Protein AF-A0ABD6AAI3-F1 (afdb_monomer_lite)

Sequence (76 aa):
MSVAHSSVRPVTAGTECAYCGSDRSPHDPVFAEEATDGPDDERESVGEFRNYACLHEWIEAAALVYGTACERSPDG

Secondary structure (DSSP, 8-state):
------------SSSB-TTT-SB-TTS--EEEEEE-SSTT--EEEEEEESSHHHHHHHHHHTTTTSSPPP---TT-

pLDDT: mean 80.29, std 16.38, range [35.81, 97.06]

Organism: NCBI:txid3033386

Radius of gyration: 15.06 Å; chains: 1; bounding box: 48×30×35 Å

Foldseek 3Di:
DDDPLPPQDADDPDQAWSQPRDGQVVADKDWDWDQDPDPPSDIDTRTIHSDVVSVVVVCVSVVVVDDDDPPDDPPD

Structure (mmCIF, N/CA/C/O backbone):
data_AF-A0ABD6AAI3-F1
#
_entry.id   AF-A0ABD6AAI3-F1
#
loop_
_atom_site.group_PDB
_atom_site.id
_atom_site.type_symbol
_atom_site.label_atom_id
_atom_site.label_alt_id
_atom_site.label_comp_id
_atom_site.label_asym_id
_atom_site.label_entity_id
_atom_site.label_seq_id
_atom_site.pdbx_PDB_ins_code
_atom_site.Cartn_x
_atom_site.Cartn_y
_atom_site.Cartn_z
_atom_site.occupancy
_atom_site.B_iso_or_equiv
_atom_site.auth_seq_id
_atom_site.auth_comp_id
_atom_site.auth_asym_id
_atom_site.auth_atom_id
_atom_site.pdbx_PDB_model_num
ATOM 1 N N . MET A 1 1 ? -19.604 -17.584 -2.042 1.00 35.81 1 MET A N 1
ATOM 2 C CA . MET A 1 1 ? -18.371 -17.201 -1.324 1.00 35.81 1 MET A CA 1
ATOM 3 C C . MET A 1 1 ? -17.919 -15.888 -1.939 1.00 35.81 1 MET A C 1
ATOM 5 O O . MET A 1 1 ? -17.562 -15.890 -3.107 1.00 35.81 1 MET A O 1
ATOM 9 N N . SER A 1 2 ? -18.106 -14.768 -1.239 1.00 39.97 2 SER A N 1
ATOM 10 C CA . SER A 1 2 ? -17.829 -13.427 -1.772 1.00 39.97 2 SER A CA 1
ATOM 11 C C . SER A 1 2 ? -16.431 -13.018 -1.326 1.00 39.97 2 SER A C 1
ATOM 13 O O . SER A 1 2 ? -16.208 -12.853 -0.131 1.00 39.97 2 SER A O 1
ATOM 15 N N . VAL A 1 3 ? -15.493 -12.897 -2.264 1.00 46.03 3 VAL A N 1
ATOM 16 C CA . VAL A 1 3 ? -14.199 -12.259 -2.006 1.00 46.03 3 VAL A CA 1
ATOM 17 C C . VAL A 1 3 ? -14.405 -10.750 -2.098 1.00 46.03 3 VAL A C 1
ATOM 19 O O . VAL A 1 3 ? -14.798 -10.230 -3.141 1.00 46.03 3 VAL A O 1
ATOM 22 N N . ALA A 1 4 ? -14.221 -10.046 -0.983 1.00 50.03 4 ALA A N 1
ATOM 23 C CA . ALA A 1 4 ? -14.131 -8.596 -0.995 1.00 50.03 4 ALA A CA 1
ATOM 24 C C . ALA A 1 4 ? -12.776 -8.242 -1.621 1.00 50.03 4 ALA A C 1
ATOM 26 O O . ALA A 1 4 ? -11.746 -8.366 -0.965 1.00 50.03 4 ALA A O 1
ATOM 27 N N . HIS A 1 5 ? -12.767 -7.860 -2.900 1.00 43.50 5 HIS A N 1
ATOM 28 C CA . HIS A 1 5 ? -11.611 -7.187 -3.486 1.00 43.50 5 HIS A CA 1
ATOM 29 C C . HIS A 1 5 ? -11.466 -5.847 -2.764 1.00 43.50 5 HIS A C 1
ATOM 31 O O . HIS A 1 5 ? -12.192 -4.895 -3.053 1.00 43.50 5 HIS A O 1
ATOM 37 N N . SER A 1 6 ? -10.587 -5.820 -1.761 1.00 54.44 6 SER A N 1
ATOM 38 C CA . SER A 1 6 ? -10.205 -4.606 -1.055 1.00 54.44 6 SER A CA 1
ATOM 39 C C . SER A 1 6 ? -9.547 -3.683 -2.069 1.00 54.44 6 SER A C 1
ATOM 41 O O . SER A 1 6 ? -8.482 -3.986 -2.603 1.00 54.44 6 SER A O 1
ATOM 43 N N . SER A 1 7 ? -10.243 -2.601 -2.404 1.00 55.38 7 SER A N 1
ATOM 44 C CA . SER A 1 7 ? -9.737 -1.544 -3.263 1.00 55.38 7 SER A CA 1
ATOM 45 C C . SER A 1 7 ? -8.466 -0.985 -2.637 1.00 55.38 7 SER A C 1
ATOM 47 O O . SER A 1 7 ? -8.540 -0.268 -1.638 1.00 55.38 7 SER A O 1
ATOM 49 N N . VAL A 1 8 ? -7.311 -1.318 -3.215 1.00 53.75 8 VAL A N 1
ATOM 50 C CA . VAL A 1 8 ? -6.063 -0.610 -2.928 1.00 53.75 8 VAL A CA 1
ATOM 51 C C . VAL A 1 8 ? -6.351 0.868 -3.184 1.00 53.75 8 VAL A C 1
ATOM 53 O O . VAL A 1 8 ? -6.741 1.257 -4.286 1.00 53.75 8 VAL A O 1
ATOM 56 N N . ARG A 1 9 ? -6.310 1.671 -2.118 1.00 53.66 9 ARG A N 1
ATOM 57 C CA . ARG A 1 9 ? -6.623 3.097 -2.189 1.00 53.66 9 ARG A CA 1
ATOM 58 C C . ARG A 1 9 ? -5.454 3.825 -2.859 1.00 53.66 9 ARG A C 1
ATOM 60 O O . ARG A 1 9 ? -4.312 3.480 -2.564 1.00 53.66 9 ARG A O 1
ATOM 67 N N . PRO A 1 10 ? -5.711 4.821 -3.725 1.00 54.97 10 PRO A N 1
ATOM 68 C CA . PRO A 1 10 ? -4.642 5.655 -4.261 1.00 54.97 10 PRO A CA 1
ATOM 69 C C . PRO A 1 10 ? -3.918 6.373 -3.115 1.00 54.97 10 PRO A C 1
ATOM 71 O O . PRO A 1 10 ? -4.563 6.796 -2.151 1.00 54.97 10 PRO A O 1
ATOM 74 N N . VAL A 1 11 ? -2.594 6.509 -3.227 1.00 53.62 11 VAL A N 1
ATOM 75 C CA . VAL A 1 11 ? -1.781 7.312 -2.305 1.00 53.62 11 VAL A CA 1
ATOM 76 C C . VAL A 1 11 ? -2.309 8.744 -2.318 1.00 53.62 11 VAL A C 1
ATOM 78 O O . VAL A 1 11 ? -2.241 9.447 -3.323 1.00 53.62 11 VAL A O 1
ATOM 81 N N . THR A 1 12 ? -2.887 9.177 -1.202 1.00 53.50 12 THR A N 1
ATOM 82 C CA . THR A 1 12 ? -3.223 10.582 -0.974 1.00 53.50 12 THR A CA 1
ATOM 83 C C . THR A 1 12 ? -2.107 11.224 -0.170 1.00 53.50 12 THR A C 1
ATOM 85 O O . THR A 1 12 ? -1.742 10.701 0.881 1.00 53.50 12 THR A O 1
ATOM 88 N N . ALA A 1 13 ? -1.622 12.381 -0.625 1.00 53.59 13 ALA A N 1
ATOM 89 C CA . ALA A 1 13 ? -0.736 13.254 0.137 1.00 53.59 13 ALA A CA 1
ATOM 90 C C . ALA A 1 13 ? -1.440 13.717 1.430 1.00 53.59 13 ALA A C 1
ATOM 92 O O . ALA A 1 13 ? -2.139 14.728 1.460 1.00 53.59 13 ALA A O 1
ATOM 93 N N . GLY A 1 14 ? -1.320 12.931 2.493 1.00 65.19 14 GLY A N 1
ATOM 94 C CA . GLY A 1 14 ? -1.990 13.132 3.776 1.00 65.19 14 GLY A CA 1
ATOM 95 C C . GLY A 1 14 ? -1.370 12.220 4.824 1.00 65.19 14 GLY A C 1
ATOM 96 O O . GLY A 1 14 ? -0.658 11.298 4.468 1.00 65.19 14 GLY A O 1
ATOM 97 N N . THR A 1 15 ? -1.605 12.448 6.116 1.00 80.88 15 THR A N 1
ATOM 98 C CA . THR A 1 15 ? -0.967 11.673 7.202 1.00 80.88 15 THR A CA 1
ATOM 99 C C . THR A 1 15 ? -1.552 10.270 7.400 1.00 80.88 15 THR A C 1
ATOM 101 O O . THR A 1 15 ? -1.228 9.587 8.370 1.00 80.88 15 THR A O 1
ATOM 104 N N . GLU A 1 16 ? -2.405 9.809 6.493 1.00 92.12 16 GLU A N 1
ATOM 105 C CA . GLU A 1 16 ? -3.094 8.528 6.592 1.00 92.12 16 GLU A CA 1
ATOM 106 C C . GLU A 1 16 ? -2.206 7.383 6.085 1.00 92.12 16 GLU A C 1
ATOM 108 O O . GLU A 1 16 ? -1.433 7.519 5.138 1.0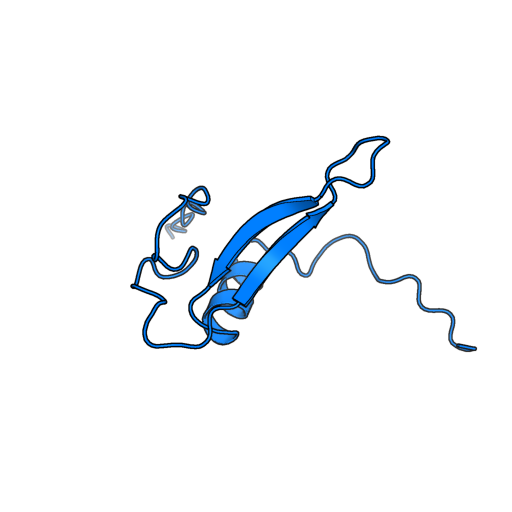0 92.12 16 GLU A O 1
ATOM 113 N N . CYS A 1 17 ? -2.304 6.232 6.742 1.00 93.19 17 CYS A N 1
ATOM 114 C CA . CYS A 1 17 ? -1.672 4.994 6.318 1.00 93.19 17 CYS A CA 1
ATOM 115 C C . CYS A 1 17 ? -2.397 4.442 5.086 1.00 93.19 17 CYS A C 1
ATOM 117 O O . CYS A 1 17 ? -3.592 4.153 5.158 1.00 93.19 17 CYS A O 1
ATOM 119 N N . ALA A 1 18 ? -1.667 4.209 3.998 1.00 92.88 18 ALA A N 1
ATOM 120 C CA . ALA A 1 18 ? -2.205 3.692 2.741 1.00 92.88 18 ALA A CA 1
ATOM 121 C C . ALA A 1 18 ? -2.884 2.315 2.889 1.00 92.88 18 ALA A C 1
ATOM 123 O O . ALA A 1 18 ? -3.828 2.015 2.161 1.00 92.88 18 ALA A O 1
ATOM 124 N N . TYR A 1 19 ? -2.455 1.497 3.860 1.00 94.56 19 TYR A N 1
ATOM 125 C CA . TYR A 1 19 ? -3.079 0.199 4.138 1.00 94.56 19 TYR A CA 1
ATOM 126 C C . TYR A 1 19 ? -4.322 0.309 5.034 1.00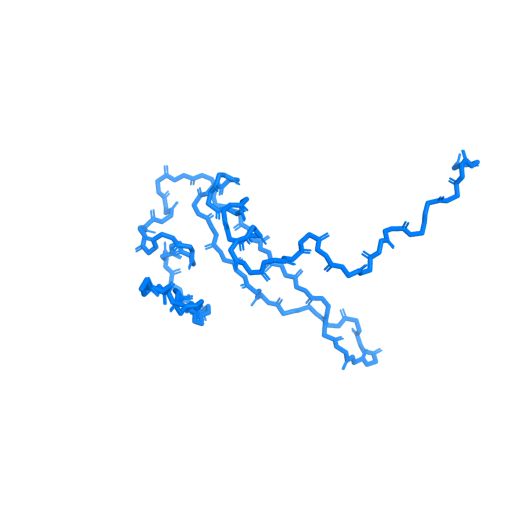 94.56 19 TYR A C 1
ATOM 128 O O . TYR A 1 19 ? -5.418 -0.082 4.644 1.00 94.56 19 TYR A O 1
ATOM 136 N N . CYS A 1 20 ? -4.169 0.831 6.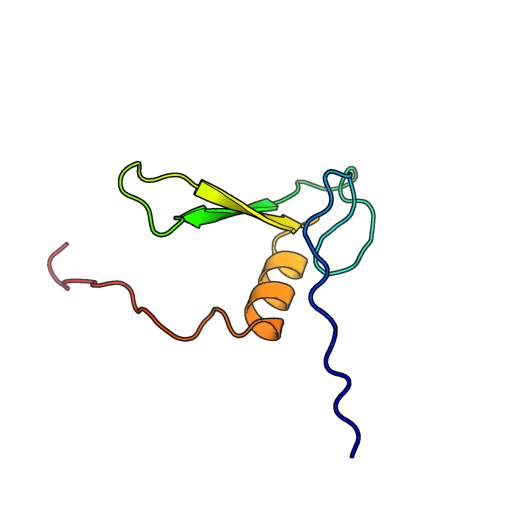257 1.00 94.25 20 CYS A N 1
ATOM 137 C CA . CYS A 1 20 ? -5.224 0.763 7.278 1.00 94.25 20 CYS A CA 1
ATOM 138 C C . CYS A 1 20 ? -6.052 2.047 7.440 1.00 94.25 20 CYS A C 1
ATOM 140 O O . CYS A 1 20 ? -6.958 2.080 8.271 1.00 94.25 20 CYS A O 1
ATOM 142 N N . GLY A 1 21 ? -5.724 3.119 6.712 1.00 92.69 21 GLY A N 1
ATOM 143 C CA . GLY A 1 21 ? -6.419 4.412 6.761 1.00 92.69 21 GLY A CA 1
ATOM 144 C C . GLY A 1 21 ? -6.278 5.183 8.079 1.00 92.69 21 GLY A C 1
ATOM 145 O O . GLY A 1 21 ? -6.884 6.233 8.240 1.00 92.69 21 GLY A O 1
ATOM 146 N N . SER A 1 22 ? -5.515 4.675 9.050 1.00 91.50 22 SER A N 1
ATOM 147 C CA . SER A 1 22 ? -5.269 5.375 10.317 1.00 91.50 22 SER A CA 1
ATOM 148 C C . SER A 1 22 ? -4.187 6.439 10.169 1.00 91.50 22 SER A C 1
ATOM 150 O O . SER A 1 22 ? -3.301 6.297 9.331 1.00 91.50 22 SER A O 1
ATOM 152 N N . ASP A 1 23 ? -4.191 7.437 11.049 1.00 89.88 23 ASP A N 1
ATOM 153 C CA . ASP A 1 23 ? -3.113 8.425 11.117 1.00 89.88 23 ASP A CA 1
ATOM 154 C C . ASP A 1 23 ? -1.754 7.778 11.465 1.00 89.88 23 ASP A C 1
ATOM 156 O O . ASP A 1 23 ? -1.654 6.909 12.342 1.00 89.88 23 ASP A O 1
ATOM 160 N N . ARG A 1 24 ? -0.705 8.195 10.751 1.00 85.62 24 ARG A N 1
ATOM 161 C CA . ARG A 1 24 ? 0.660 7.659 10.856 1.00 85.62 24 ARG A CA 1
ATOM 162 C C . ARG A 1 24 ? 1.578 8.459 11.770 1.00 85.62 24 ARG A C 1
ATOM 164 O O . ARG A 1 24 ? 2.585 7.915 12.208 1.00 85.62 24 ARG A O 1
ATOM 171 N N . SER A 1 25 ? 1.239 9.720 12.052 1.00 81.06 25 SER A N 1
ATOM 172 C CA . SER A 1 25 ? 2.081 10.632 12.832 1.00 81.06 25 SER A CA 1
ATOM 173 C C . SER A 1 25 ? 2.482 10.125 14.228 1.00 81.06 25 SER A C 1
ATOM 175 O O . SER A 1 25 ? 3.565 10.498 14.674 1.00 81.06 25 SER A O 1
ATOM 177 N N . PRO A 1 26 ? 1.711 9.257 14.926 1.00 84.50 26 PRO A N 1
ATOM 178 C CA . PRO A 1 26 ? 2.150 8.723 16.215 1.00 84.50 26 PRO A CA 1
ATOM 179 C C . PRO A 1 26 ? 3.188 7.587 16.130 1.00 84.50 26 PRO A C 1
ATOM 181 O O . PRO A 1 26 ? 3.552 7.045 17.172 1.00 84.50 26 PRO A O 1
ATOM 184 N N . HIS A 1 27 ? 3.634 7.185 14.935 1.00 81.38 27 HIS A N 1
ATOM 185 C CA . HIS A 1 27 ? 4.621 6.113 14.716 1.00 81.38 27 HIS A CA 1
ATOM 186 C C . HIS A 1 27 ? 5.819 6.632 13.907 1.00 81.38 27 HIS A C 1
ATOM 188 O O . HIS A 1 27 ? 5.875 7.816 13.588 1.00 81.38 27 HIS A O 1
ATOM 194 N N . ASP A 1 28 ? 6.767 5.747 13.578 1.00 85.75 28 ASP A N 1
ATOM 195 C CA . ASP A 1 28 ? 7.838 5.999 12.604 1.00 85.75 28 ASP A CA 1
ATOM 196 C C . ASP A 1 28 ? 7.394 5.472 11.223 1.00 85.75 28 ASP A C 1
ATOM 198 O O . ASP A 1 28 ? 7.460 4.259 10.979 1.00 85.75 28 ASP A O 1
ATOM 202 N N . PRO A 1 29 ? 6.802 6.326 10.365 1.00 91.56 29 PRO A N 1
ATOM 203 C CA . PRO A 1 29 ? 6.195 5.881 9.123 1.00 91.56 29 PRO A CA 1
ATOM 204 C C . PRO A 1 29 ? 7.231 5.387 8.111 1.00 91.56 29 PRO A C 1
ATOM 206 O O . PRO A 1 29 ? 8.337 5.907 8.005 1.00 91.56 29 PRO A O 1
ATOM 209 N N . VAL A 1 30 ? 6.823 4.402 7.315 1.00 94.88 30 VAL A N 1
ATOM 210 C CA . VAL A 1 30 ? 7.616 3.805 6.240 1.00 94.88 30 VAL A CA 1
ATOM 211 C C . VAL A 1 30 ? 7.047 4.248 4.897 1.00 94.88 30 VAL A C 1
ATOM 213 O O . VAL A 1 30 ? 5.838 4.175 4.686 1.00 94.88 30 VAL A O 1
ATOM 216 N N . PHE A 1 31 ? 7.917 4.675 3.987 1.00 93.25 31 PHE A N 1
ATOM 217 C CA . PHE A 1 31 ? 7.558 5.163 2.656 1.00 93.25 31 PHE A CA 1
ATOM 218 C C . PHE A 1 31 ? 8.089 4.183 1.609 1.00 93.25 31 PHE A C 1
ATOM 220 O O . PHE A 1 31 ? 9.256 3.792 1.669 1.00 93.25 31 PHE A O 1
ATOM 227 N N . ALA A 1 32 ? 7.229 3.762 0.686 1.00 92.88 32 ALA A N 1
ATOM 228 C CA . ALA A 1 32 ? 7.575 2.895 -0.430 1.00 92.88 32 ALA A CA 1
ATOM 229 C C . ALA A 1 32 ? 7.473 3.681 -1.737 1.00 92.88 32 ALA A C 1
ATOM 231 O O . ALA A 1 32 ? 6.472 4.355 -1.991 1.00 92.88 32 ALA A O 1
ATOM 232 N N . GLU A 1 33 ? 8.504 3.556 -2.564 1.00 92.81 33 GLU A N 1
ATOM 233 C CA . GLU A 1 33 ? 8.578 4.166 -3.886 1.00 92.81 33 GLU A CA 1
ATOM 234 C C . GLU A 1 33 ? 9.025 3.108 -4.895 1.00 92.81 33 GLU A C 1
ATOM 236 O O . GLU A 1 33 ? 9.913 2.300 -4.595 1.00 92.81 33 GLU A O 1
ATOM 241 N N . GLU A 1 34 ? 8.440 3.138 -6.086 1.00 88.94 34 GLU A N 1
ATOM 242 C CA . GLU A 1 34 ? 8.782 2.256 -7.203 1.00 88.94 34 GLU A CA 1
ATOM 243 C C . GLU A 1 34 ? 9.441 3.061 -8.318 1.00 88.94 34 GLU A C 1
ATOM 245 O O . GLU A 1 34 ? 9.157 4.244 -8.494 1.00 88.94 34 GLU A O 1
ATOM 250 N N . ALA A 1 35 ? 10.356 2.428 -9.052 1.00 88.94 35 ALA A N 1
ATOM 251 C CA . ALA A 1 35 ? 10.908 3.036 -10.253 1.00 88.94 35 ALA A CA 1
ATOM 252 C C . ALA A 1 35 ? 9.830 3.058 -11.341 1.00 88.94 35 ALA A C 1
ATOM 254 O O . ALA A 1 35 ? 9.168 2.048 -11.580 1.00 88.94 35 ALA A O 1
ATOM 255 N N . THR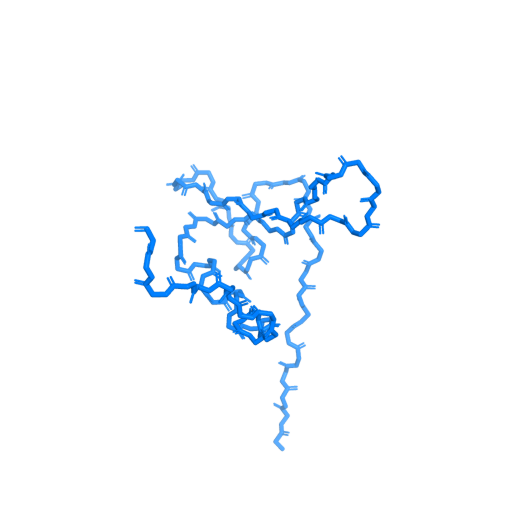 A 1 36 ? 9.665 4.196 -12.003 1.00 84.44 36 THR A N 1
ATOM 256 C CA . THR A 1 36 ? 8.785 4.304 -13.167 1.00 84.44 36 THR A CA 1
ATOM 257 C C . THR A 1 36 ? 9.512 3.823 -14.416 1.00 84.44 36 THR A C 1
ATOM 259 O O . THR A 1 36 ? 10.703 4.090 -14.579 1.00 84.44 36 THR A O 1
ATOM 262 N N . ASP A 1 37 ? 8.798 3.161 -15.328 1.00 74.38 37 ASP A N 1
ATOM 263 C CA . ASP A 1 37 ? 9.321 2.821 -16.653 1.00 74.38 37 ASP A CA 1
ATOM 264 C C . ASP A 1 37 ? 9.586 4.108 -17.456 1.00 74.38 37 ASP A C 1
ATOM 266 O O . ASP A 1 37 ? 8.705 4.656 -18.122 1.00 74.38 37 ASP A O 1
ATOM 270 N N . GLY A 1 38 ? 10.817 4.610 -17.372 1.00 73.44 38 GLY A N 1
ATOM 271 C CA . GLY A 1 38 ? 11.248 5.852 -17.995 1.00 73.44 38 GLY A CA 1
ATOM 272 C C . GLY A 1 38 ? 12.774 5.965 -18.057 1.00 73.44 38 GLY A C 1
ATOM 273 O O . GLY A 1 38 ? 13.479 5.279 -17.320 1.00 73.44 38 GLY A O 1
ATOM 274 N N . PRO A 1 39 ? 13.310 6.803 -18.959 1.00 72.62 39 PRO A N 1
ATOM 275 C CA . PRO A 1 39 ? 14.753 6.930 -19.175 1.00 72.62 39 PRO A CA 1
ATOM 276 C C . PRO A 1 39 ? 15.511 7.615 -18.025 1.00 72.62 39 PRO A C 1
ATOM 278 O O . PRO A 1 39 ? 16.739 7.579 -18.031 1.00 72.62 39 PRO A O 1
ATOM 281 N N . ASP A 1 40 ? 14.808 8.235 -17.076 1.00 77.81 40 ASP A N 1
ATOM 282 C CA . ASP A 1 40 ? 15.386 9.119 -16.057 1.00 77.81 40 ASP A CA 1
ATOM 283 C C . ASP A 1 40 ? 15.454 8.499 -14.642 1.00 77.81 40 ASP A C 1
ATOM 285 O O . ASP A 1 40 ? 15.675 9.224 -13.674 1.00 77.81 40 ASP A O 1
ATOM 289 N N . ASP A 1 41 ? 15.293 7.172 -14.498 1.00 76.50 41 ASP A N 1
ATOM 290 C CA . ASP A 1 41 ? 15.319 6.463 -13.197 1.00 76.50 41 ASP A CA 1
ATOM 291 C C . ASP A 1 41 ? 14.416 7.131 -12.131 1.00 76.50 41 ASP A C 1
ATOM 293 O O . ASP A 1 41 ? 14.706 7.135 -10.929 1.00 76.50 41 ASP A O 1
ATOM 297 N N . GLU A 1 42 ? 13.315 7.742 -12.576 1.00 88.75 42 GLU A N 1
ATOM 298 C CA . GLU A 1 42 ? 12.380 8.437 -11.700 1.00 88.75 42 GLU A CA 1
ATOM 299 C C . GLU A 1 42 ? 11.698 7.438 -10.761 1.00 88.75 42 GLU A C 1
ATOM 301 O O . GLU A 1 42 ? 11.421 6.289 -11.120 1.00 88.75 42 GLU A O 1
ATOM 306 N N . ARG A 1 43 ? 11.439 7.882 -9.528 1.00 89.31 43 ARG A N 1
ATOM 307 C CA . ARG A 1 43 ? 10.728 7.090 -8.526 1.00 89.31 43 ARG A CA 1
ATOM 308 C C . ARG A 1 43 ? 9.410 7.752 -8.179 1.00 89.31 43 ARG A C 1
ATOM 310 O O . ARG A 1 43 ? 9.364 8.958 -7.947 1.00 89.31 43 ARG A O 1
ATOM 317 N N . GLU A 1 44 ? 8.358 6.951 -8.113 1.00 90.25 44 GLU A N 1
ATOM 318 C CA . GLU A 1 44 ? 7.028 7.387 -7.709 1.00 90.25 44 GLU A CA 1
ATOM 319 C C . GLU A 1 44 ? 6.664 6.770 -6.360 1.00 90.25 44 GLU A C 1
ATOM 321 O O . GLU A 1 44 ? 6.870 5.579 -6.123 1.00 90.25 44 GLU A O 1
ATOM 326 N N . SER A 1 45 ? 6.107 7.584 -5.462 1.00 90.62 45 SER A N 1
ATOM 327 C CA . SER A 1 45 ? 5.560 7.114 -4.191 1.00 90.62 45 SER A CA 1
ATOM 328 C C . SER A 1 45 ? 4.363 6.197 -4.423 1.00 90.62 45 SER A C 1
ATOM 330 O O . SER A 1 45 ? 3.321 6.636 -4.905 1.00 90.62 45 SER A O 1
ATOM 332 N N . VAL A 1 46 ? 4.477 4.943 -3.989 1.00 91.69 46 VAL A N 1
ATOM 333 C CA . VAL A 1 46 ? 3.419 3.928 -4.137 1.00 91.69 46 VAL A CA 1
ATOM 334 C C . VAL A 1 46 ? 2.715 3.590 -2.828 1.00 91.69 46 VAL A C 1
ATOM 336 O O . VAL A 1 46 ? 1.644 2.983 -2.831 1.00 91.69 46 VAL A O 1
ATOM 339 N N . GLY A 1 47 ? 3.271 4.016 -1.691 1.00 91.88 47 GLY A N 1
ATOM 340 C CA . GLY A 1 47 ? 2.626 3.817 -0.400 1.00 91.88 47 GLY A CA 1
ATOM 341 C C . GLY A 1 47 ? 3.313 4.520 0.763 1.00 91.88 47 GLY A C 1
ATOM 342 O O . GLY A 1 47 ? 4.535 4.612 0.831 1.00 91.88 47 GLY A O 1
ATOM 343 N N . GLU A 1 48 ? 2.508 4.966 1.725 1.00 93.31 48 GLU A N 1
ATOM 344 C CA . GLU A 1 48 ? 2.971 5.554 2.983 1.00 93.31 48 GLU A CA 1
ATOM 345 C C . GLU A 1 48 ? 2.291 4.819 4.143 1.00 93.31 48 GLU A C 1
ATOM 347 O O . GLU A 1 48 ? 1.064 4.784 4.245 1.00 93.31 48 GLU A O 1
ATOM 352 N N . PHE A 1 49 ? 3.069 4.195 5.024 1.00 94.12 49 PHE A N 1
ATOM 353 C CA . PHE A 1 49 ? 2.575 3.237 6.012 1.00 94.12 49 PHE A CA 1
ATOM 354 C C . PHE A 1 49 ? 2.948 3.661 7.421 1.00 94.12 49 PHE A C 1
ATOM 356 O O . PHE A 1 49 ? 4.052 4.124 7.672 1.00 94.12 49 PHE A O 1
ATOM 363 N N . ARG A 1 50 ? 2.057 3.439 8.391 1.00 93.75 50 ARG A N 1
ATOM 364 C CA . ARG A 1 50 ? 2.346 3.783 9.795 1.00 93.75 50 ARG A CA 1
ATOM 365 C C . ARG A 1 50 ? 3.498 2.982 10.414 1.00 93.75 50 ARG A C 1
ATOM 367 O O . ARG A 1 50 ? 4.041 3.424 11.411 1.00 93.75 50 ARG A O 1
ATOM 374 N N . ASN A 1 51 ? 3.798 1.786 9.906 1.00 92.62 51 ASN A N 1
ATOM 375 C CA . ASN A 1 51 ? 4.923 0.941 10.321 1.00 92.62 51 ASN A CA 1
ATOM 376 C C . ASN A 1 51 ? 5.089 -0.242 9.346 1.00 92.62 51 ASN A C 1
ATOM 378 O O . ASN A 1 51 ? 4.253 -0.458 8.463 1.00 92.62 51 ASN A O 1
ATOM 382 N N . TYR A 1 52 ? 6.126 -1.055 9.567 1.00 95.62 52 TYR A N 1
ATOM 383 C CA . TYR A 1 52 ? 6.425 -2.251 8.770 1.00 95.62 52 TYR A CA 1
ATOM 384 C C . TYR A 1 52 ? 5.318 -3.312 8.751 1.00 95.62 52 TYR A C 1
ATOM 386 O O . TYR A 1 52 ? 5.204 -4.031 7.764 1.00 95.62 52 TYR A O 1
ATOM 394 N N . ALA A 1 53 ? 4.479 -3.410 9.789 1.00 95.75 53 ALA A N 1
ATOM 395 C CA . ALA A 1 53 ? 3.372 -4.367 9.777 1.00 95.75 53 ALA A CA 1
ATOM 396 C C . ALA A 1 53 ? 2.327 -3.977 8.721 1.00 95.75 53 ALA A C 1
ATOM 398 O O . ALA A 1 53 ? 1.888 -4.815 7.946 1.00 95.75 53 ALA A O 1
ATOM 399 N N . CYS A 1 54 ? 1.977 -2.690 8.633 1.00 95.88 54 CYS A N 1
ATOM 400 C CA . CYS A 1 54 ? 1.067 -2.209 7.590 1.00 95.88 54 CYS A CA 1
ATOM 401 C C . CYS A 1 54 ? 1.677 -2.283 6.183 1.00 95.88 54 CYS A C 1
ATOM 403 O O . CYS A 1 54 ? 0.939 -2.520 5.234 1.00 95.88 54 CYS A O 1
ATOM 405 N N . LEU A 1 55 ? 2.997 -2.105 6.049 1.00 95.81 55 LEU A N 1
ATOM 406 C CA . LEU A 1 55 ? 3.685 -2.337 4.777 1.00 95.81 55 LEU A CA 1
ATOM 407 C C . LEU A 1 55 ? 3.593 -3.812 4.359 1.00 95.81 55 LEU A C 1
ATOM 409 O O . LEU A 1 55 ? 3.216 -4.092 3.228 1.00 95.81 55 LEU A O 1
ATOM 413 N N . HIS A 1 56 ? 3.905 -4.749 5.260 1.00 96.56 56 HIS A N 1
ATOM 414 C CA . HIS A 1 56 ? 3.848 -6.186 4.972 1.00 96.56 56 HIS A CA 1
ATOM 415 C C . HIS A 1 56 ? 2.465 -6.605 4.473 1.00 96.56 56 HIS A C 1
ATOM 417 O O . HIS A 1 56 ? 2.345 -7.217 3.419 1.00 96.56 56 HIS A O 1
ATOM 423 N N . GLU A 1 57 ? 1.420 -6.201 5.185 1.00 97.06 57 GLU A N 1
ATOM 424 C CA . GLU A 1 57 ? 0.052 -6.532 4.804 1.00 97.06 57 GLU A CA 1
ATOM 425 C C . GLU A 1 57 ? -0.351 -5.938 3.445 1.00 97.06 57 GLU A C 1
ATOM 427 O O . GLU A 1 57 ? -1.085 -6.571 2.688 1.00 97.06 57 GLU A O 1
ATOM 432 N N . TRP A 1 58 ? 0.141 -4.743 3.103 1.00 95.56 58 TRP A N 1
ATOM 433 C CA . TRP A 1 58 ? -0.068 -4.164 1.776 1.00 95.56 58 TRP A CA 1
ATOM 434 C C . TRP A 1 58 ? 0.660 -4.952 0.681 1.00 95.56 58 TRP A C 1
ATOM 436 O O . TRP A 1 58 ? 0.047 -5.246 -0.342 1.00 95.56 58 TRP A O 1
ATOM 446 N N . ILE A 1 59 ? 1.917 -5.351 0.912 1.00 94.44 59 ILE A N 1
ATOM 447 C CA . ILE A 1 59 ? 2.695 -6.194 -0.012 1.00 94.44 59 ILE A CA 1
ATOM 448 C C . ILE A 1 59 ? 1.956 -7.512 -0.278 1.00 94.44 59 ILE A C 1
ATOM 450 O O . ILE A 1 59 ? 1.815 -7.915 -1.433 1.00 94.44 59 ILE A O 1
ATOM 454 N N . GLU A 1 60 ? 1.457 -8.166 0.773 1.00 95.75 60 GLU A N 1
ATOM 455 C CA . GLU A 1 60 ? 0.690 -9.410 0.659 1.00 95.75 60 GLU A CA 1
ATOM 456 C C . GLU A 1 60 ? -0.636 -9.187 -0.086 1.00 95.75 60 GLU A C 1
ATOM 458 O O . GLU A 1 60 ? -0.951 -9.913 -1.029 1.00 95.75 60 GLU A O 1
ATOM 463 N N . ALA A 1 61 ? -1.401 -8.151 0.281 1.00 94.00 61 ALA A N 1
ATOM 464 C CA . ALA A 1 61 ? -2.698 -7.852 -0.328 1.00 94.00 61 ALA A CA 1
ATOM 465 C C . ALA A 1 61 ? -2.597 -7.478 -1.816 1.00 94.00 61 ALA A C 1
ATOM 467 O O . ALA A 1 61 ? -3.475 -7.844 -2.599 1.00 94.00 61 ALA A O 1
ATOM 468 N N . ALA A 1 62 ? -1.540 -6.762 -2.205 1.00 92.12 62 ALA A N 1
ATOM 469 C CA . ALA A 1 62 ? -1.248 -6.401 -3.590 1.00 92.12 62 ALA A CA 1
ATOM 470 C C . ALA A 1 62 ? -0.449 -7.487 -4.340 1.00 92.12 62 ALA A C 1
ATOM 472 O O . ALA A 1 62 ? -0.194 -7.341 -5.533 1.00 92.12 62 ALA A O 1
ATOM 473 N N . ALA A 1 63 ? -0.092 -8.585 -3.663 1.00 93.38 63 ALA A N 1
ATOM 474 C CA . ALA A 1 63 ? 0.669 -9.703 -4.212 1.00 93.38 63 ALA A CA 1
ATOM 475 C C . ALA A 1 63 ? 2.037 -9.292 -4.807 1.00 93.38 63 ALA A C 1
ATOM 477 O O . ALA A 1 63 ? 2.521 -9.901 -5.760 1.00 93.38 63 ALA A O 1
ATOM 478 N N . LEU A 1 64 ? 2.688 -8.284 -4.215 1.00 89.56 64 LEU A N 1
ATOM 479 C CA . LEU A 1 64 ? 3.947 -7.694 -4.704 1.00 89.56 64 LEU A CA 1
ATOM 480 C C . LEU A 1 64 ? 5.183 -8.565 -4.441 1.00 89.56 64 LEU A C 1
ATOM 482 O O . LEU A 1 64 ? 6.269 -8.281 -4.932 1.00 89.56 64 LEU A O 1
ATOM 486 N N . VAL A 1 65 ? 5.026 -9.650 -3.680 1.00 89.38 65 VAL A N 1
ATOM 487 C CA . VAL A 1 65 ? 6.075 -10.666 -3.493 1.00 89.38 65 VAL A CA 1
ATOM 488 C C . VAL A 1 65 ? 6.333 -11.500 -4.753 1.00 89.38 65 VAL A C 1
ATOM 490 O O . VAL A 1 65 ? 7.327 -12.223 -4.818 1.00 89.38 65 VAL A O 1
ATOM 493 N N . TYR A 1 66 ? 5.432 -11.448 -5.737 1.00 86.62 66 TYR A N 1
ATOM 494 C CA . TYR A 1 66 ? 5.544 -12.199 -6.984 1.00 86.62 66 TYR A CA 1
ATOM 495 C C . TYR A 1 66 ? 6.034 -11.307 -8.126 1.00 86.62 66 TYR A C 1
ATOM 497 O O . TYR A 1 66 ? 5.684 -10.136 -8.208 1.00 86.62 66 TYR A O 1
ATOM 505 N N . GLY A 1 67 ? 6.795 -11.892 -9.054 1.00 81.31 67 GLY A N 1
ATOM 506 C CA . GLY A 1 67 ? 7.316 -11.194 -10.227 1.00 81.31 67 GLY A CA 1
ATOM 507 C C . GLY A 1 67 ? 8.831 -11.313 -10.317 1.00 81.31 67 GLY A C 1
ATOM 508 O O . GLY A 1 67 ? 9.370 -12.421 -10.283 1.00 81.31 67 GLY A O 1
ATOM 509 N N . THR A 1 68 ? 9.507 -10.177 -10.472 1.00 71.06 68 THR A N 1
ATOM 510 C CA . THR A 1 68 ? 10.957 -10.107 -10.669 1.00 71.06 68 THR A CA 1
ATOM 511 C C . THR A 1 68 ? 11.691 -10.547 -9.404 1.00 71.06 68 THR A C 1
ATOM 513 O O . THR A 1 68 ? 11.576 -9.926 -8.351 1.00 71.0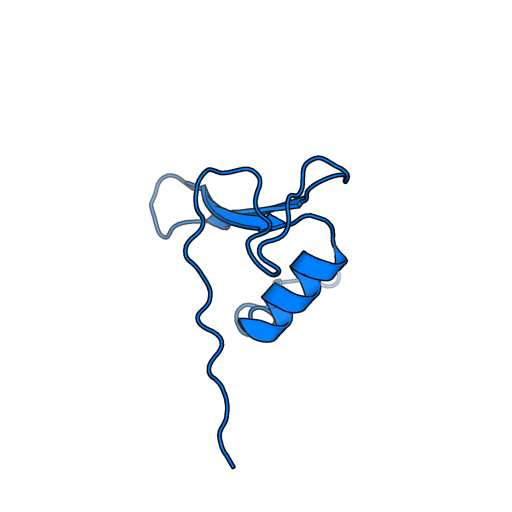6 68 THR A O 1
ATOM 516 N N . ALA A 1 69 ? 12.463 -11.628 -9.503 1.00 73.88 69 ALA A N 1
ATOM 517 C CA . ALA A 1 69 ? 13.374 -12.038 -8.443 1.00 73.88 69 ALA A CA 1
ATOM 518 C C . ALA A 1 69 ? 14.671 -11.227 -8.530 1.00 73.88 69 ALA A C 1
ATOM 520 O O . ALA A 1 69 ? 15.113 -10.876 -9.625 1.00 73.88 69 ALA A O 1
ATOM 521 N N . CYS A 1 70 ? 15.315 -10.975 -7.388 1.00 74.75 70 CYS A N 1
ATOM 522 C CA . CYS A 1 70 ? 16.662 -10.419 -7.393 1.00 74.75 70 CYS A CA 1
ATOM 523 C C . CYS A 1 70 ? 17.585 -11.321 -8.224 1.00 74.75 70 CYS A C 1
ATOM 525 O O . CYS A 1 70 ? 17.682 -12.522 -7.950 1.00 74.75 70 CYS A O 1
ATOM 527 N N . GLU A 1 71 ? 18.310 -10.748 -9.185 1.00 74.88 71 GLU A N 1
ATOM 528 C CA . GLU A 1 71 ? 19.437 -11.440 -9.802 1.00 74.88 71 GLU A CA 1
ATOM 529 C C . GLU A 1 71 ? 20.563 -11.492 -8.769 1.00 74.88 71 GLU A C 1
ATOM 531 O O . GLU A 1 71 ? 21.319 -10.542 -8.571 1.00 74.88 71 GLU A O 1
ATOM 536 N N . ARG A 1 72 ? 20.614 -12.586 -8.009 1.00 71.81 72 ARG A N 1
ATOM 537 C CA . ARG A 1 72 ? 21.672 -12.817 -7.032 1.00 71.81 72 ARG A CA 1
ATOM 538 C C . ARG A 1 72 ? 22.640 -13.853 -7.579 1.00 71.81 72 ARG A C 1
ATOM 540 O O . ARG A 1 72 ? 22.335 -15.043 -7.574 1.00 71.81 72 ARG A O 1
ATOM 547 N N . SER A 1 73 ? 23.831 -13.405 -7.966 1.00 71.50 73 SER A N 1
ATOM 548 C CA . SER A 1 73 ? 24.970 -14.302 -8.161 1.00 71.50 73 SER A CA 1
ATOM 549 C C . SER A 1 73 ? 25.501 -14.775 -6.798 1.00 71.50 73 SER A C 1
ATOM 551 O O . SER A 1 73 ? 25.565 -13.979 -5.857 1.00 71.50 73 SER A O 1
ATOM 553 N N . PRO A 1 74 ? 25.856 -16.062 -6.644 1.00 70.62 74 PRO A N 1
ATOM 55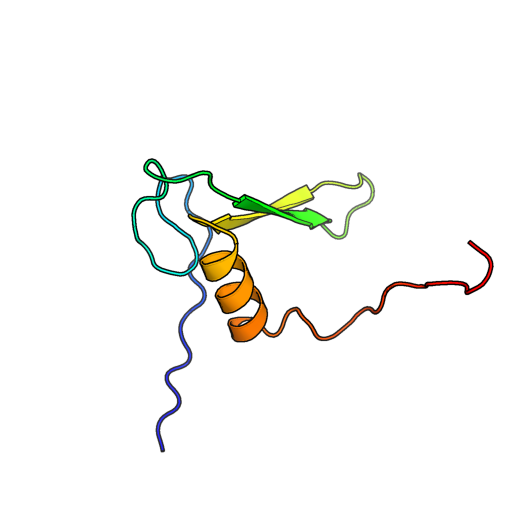4 C CA . PRO A 1 74 ? 26.331 -16.613 -5.374 1.00 70.62 74 PRO A CA 1
ATOM 555 C C . PRO A 1 74 ? 27.711 -16.085 -4.938 1.00 70.62 74 PRO A C 1
ATOM 557 O O . PRO A 1 74 ? 28.053 -16.226 -3.767 1.00 70.62 74 PRO A O 1
ATOM 560 N N . ASP A 1 75 ? 28.464 -15.450 -5.839 1.00 73.81 75 ASP A N 1
ATOM 561 C CA . ASP A 1 75 ? 29.861 -15.033 -5.641 1.00 73.81 75 ASP A CA 1
ATOM 562 C C . ASP A 1 75 ? 30.047 -13.547 -5.265 1.00 73.81 75 ASP A C 1
ATOM 564 O O . ASP A 1 75 ? 31.071 -12.970 -5.615 1.00 73.81 75 ASP A O 1
ATOM 568 N N . GLY A 1 76 ? 29.048 -12.929 -4.618 1.00 58.31 76 GLY A N 1
ATOM 569 C CA . GLY A 1 76 ? 29.005 -11.491 -4.285 1.00 58.31 76 GLY A CA 1
ATOM 570 C C . GLY A 1 76 ? 30.321 -10.846 -3.847 1.00 58.31 76 GLY A C 1
ATOM 571 O O . GLY A 1 76 ? 31.021 -11.437 -2.993 1.00 58.31 76 GLY A O 1
#